Protein AF-A0A7S2I2A2-F1 (afdb_monomer)

pLDDT: mean 84.57, std 12.67, range [41.91, 96.12]

Structure (mmCIF, N/CA/C/O backbone):
data_AF-A0A7S2I2A2-F1
#
_entry.id   AF-A0A7S2I2A2-F1
#
loop_
_atom_site.group_PDB
_atom_site.id
_atom_site.type_symbol
_atom_site.label_atom_id
_atom_site.label_alt_id
_atom_site.label_comp_id
_atom_site.label_asym_id
_atom_site.label_entity_id
_atom_site.label_seq_id
_atom_site.pdbx_PDB_ins_code
_atom_site.Cartn_x
_atom_site.Cartn_y
_atom_site.Cartn_z
_atom_site.occupancy
_atom_site.B_iso_or_equiv
_atom_site.auth_seq_id
_atom_site.auth_comp_id
_atom_site.auth_asym_id
_atom_site.auth_atom_id
_atom_site.pdbx_PDB_model_num
ATOM 1 N N . ASP A 1 1 ? -18.930 15.398 18.797 1.00 69.31 1 ASP A N 1
ATOM 2 C CA . ASP A 1 1 ? -20.019 14.614 18.189 1.00 69.31 1 ASP A CA 1
ATOM 3 C C . ASP A 1 1 ? -19.446 13.273 17.748 1.00 69.31 1 ASP A C 1
ATOM 5 O O . ASP A 1 1 ? -18.809 13.193 16.702 1.00 69.31 1 ASP A O 1
ATOM 9 N N . TRP A 1 2 ? -19.511 12.266 18.621 1.00 67.81 2 TRP A N 1
ATOM 10 C CA . TRP A 1 2 ? -18.737 11.019 18.502 1.00 67.81 2 TRP A CA 1
ATOM 11 C C . TRP A 1 2 ? -19.063 10.213 17.237 1.00 67.81 2 TRP A C 1
ATOM 13 O O . TRP A 1 2 ? -18.173 9.597 16.663 1.00 67.81 2 TRP A O 1
ATOM 23 N N . ALA A 1 3 ? -20.278 10.353 16.700 1.00 69.12 3 ALA A N 1
ATOM 24 C CA . ALA A 1 3 ? -20.665 9.772 15.414 1.00 69.12 3 ALA A CA 1
ATOM 25 C C . ALA A 1 3 ? -19.807 10.262 14.226 1.00 69.12 3 ALA A C 1
ATOM 27 O O . ALA A 1 3 ? -19.669 9.562 13.225 1.00 69.12 3 ALA A O 1
ATOM 28 N N . LYS A 1 4 ? -19.220 11.465 14.311 1.00 77.44 4 LYS A N 1
ATOM 29 C CA . LYS A 1 4 ? -18.290 11.971 13.289 1.00 77.44 4 LYS A CA 1
ATOM 30 C C . LYS A 1 4 ? -16.909 11.330 13.415 1.00 77.44 4 LYS A C 1
ATOM 32 O O . LYS A 1 4 ? -16.263 11.120 12.396 1.00 77.44 4 LYS A O 1
ATOM 37 N N . ALA A 1 5 ? -16.473 11.009 14.634 1.00 76.12 5 ALA A N 1
ATOM 38 C CA . ALA A 1 5 ? -15.176 10.384 14.876 1.00 76.12 5 ALA A CA 1
ATOM 39 C C . ALA A 1 5 ? -15.121 8.965 14.290 1.00 76.12 5 ALA A C 1
ATOM 41 O O . ALA A 1 5 ? -14.177 8.647 13.572 1.00 76.12 5 ALA A O 1
ATOM 42 N N . ASP A 1 6 ? -16.174 8.167 14.492 1.00 75.06 6 ASP A N 1
ATOM 43 C CA . ASP A 1 6 ? -16.256 6.810 13.936 1.00 75.06 6 ASP A CA 1
ATOM 44 C C . ASP A 1 6 ? -16.226 6.818 12.401 1.00 75.06 6 ASP A C 1
ATOM 46 O O . ASP A 1 6 ? -15.505 6.039 11.785 1.00 75.0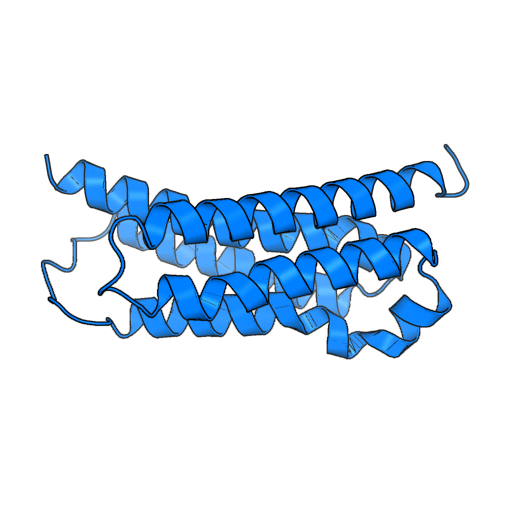6 6 ASP A O 1
ATOM 50 N N . ARG A 1 7 ? -16.938 7.761 11.768 1.00 80.00 7 ARG A N 1
ATOM 51 C CA . ARG A 1 7 ? -16.919 7.922 10.304 1.00 80.00 7 ARG A CA 1
ATOM 52 C C . ARG A 1 7 ? -15.545 8.318 9.772 1.00 80.00 7 ARG A C 1
ATOM 54 O O . ARG A 1 7 ? -15.145 7.840 8.716 1.00 80.00 7 ARG A O 1
ATOM 61 N N . LEU A 1 8 ? -14.823 9.188 10.478 1.00 84.00 8 LEU A N 1
ATOM 62 C CA . LEU A 1 8 ? -13.471 9.585 10.080 1.00 84.00 8 LEU A CA 1
ATOM 63 C C . LEU A 1 8 ? -12.486 8.416 10.189 1.00 84.00 8 LEU A C 1
ATOM 65 O O . LEU A 1 8 ? -11.664 8.240 9.294 1.00 84.00 8 LEU A O 1
ATOM 69 N N . LEU A 1 9 ? -12.612 7.580 11.222 1.00 82.81 9 LEU A N 1
ATOM 70 C CA . LEU A 1 9 ? -11.820 6.355 11.357 1.00 82.81 9 LEU A CA 1
ATOM 71 C C . LEU A 1 9 ? -12.110 5.370 10.213 1.00 82.81 9 LEU A C 1
ATOM 73 O O . LEU A 1 9 ? -11.193 4.816 9.608 1.00 82.81 9 LEU A O 1
ATOM 77 N N . SER A 1 10 ? -13.384 5.213 9.857 1.00 83.75 10 SER A N 1
ATOM 78 C CA . SER A 1 10 ? -13.794 4.417 8.703 1.00 83.75 10 SER A CA 1
ATOM 79 C C . SER A 1 10 ? -13.183 4.923 7.393 1.00 83.75 10 SER A C 1
ATOM 81 O O . SER A 1 10 ? -12.661 4.146 6.591 1.00 83.75 10 SER A O 1
ATOM 83 N N . MET A 1 11 ? -13.186 6.239 7.178 1.00 86.81 11 MET A N 1
ATOM 84 C CA . MET A 1 11 ? -12.546 6.842 6.008 1.00 86.81 11 MET A CA 1
ATOM 85 C C . MET A 1 11 ? -11.028 6.620 5.988 1.00 86.81 11 MET A C 1
ATOM 87 O O . MET A 1 11 ? -10.476 6.383 4.914 1.00 86.81 11 MET A O 1
ATOM 91 N N . ASP A 1 12 ? -10.361 6.632 7.142 1.00 86.81 12 ASP A N 1
ATOM 92 C CA . ASP A 1 12 ? -8.926 6.339 7.248 1.00 86.81 12 ASP A CA 1
ATOM 93 C C . ASP A 1 12 ? -8.601 4.893 6.821 1.00 86.81 12 ASP A C 1
ATOM 95 O O . ASP A 1 12 ? -7.724 4.654 5.985 1.00 86.81 12 ASP A O 1
ATOM 99 N N . HIS A 1 13 ? -9.390 3.912 7.273 1.00 86.88 13 HIS A N 1
ATOM 100 C CA . HIS A 1 13 ? -9.249 2.509 6.857 1.00 86.88 13 HIS A CA 1
ATOM 101 C C . HIS A 1 13 ? -9.494 2.284 5.357 1.00 86.88 13 HIS A C 1
ATOM 103 O O . HIS A 1 13 ? -8.792 1.492 4.708 1.00 86.88 13 HIS A O 1
ATOM 109 N N . ILE A 1 14 ? -10.470 2.991 4.781 1.00 90.44 14 ILE A N 1
ATOM 110 C CA . ILE A 1 14 ? -10.705 3.007 3.331 1.00 90.44 14 ILE A CA 1
ATOM 111 C C . ILE A 1 14 ? -9.504 3.631 2.610 1.00 90.44 14 ILE A C 1
ATOM 113 O O . ILE A 1 14 ? -9.059 3.101 1.587 1.00 90.44 14 ILE A O 1
ATOM 117 N N . GLY A 1 15 ? -8.943 4.711 3.157 1.00 90.62 15 GLY A N 1
ATOM 118 C CA . GLY A 1 15 ? -7.767 5.399 2.630 1.00 90.62 15 GLY A CA 1
ATOM 119 C C . GLY A 1 15 ? -6.553 4.479 2.517 1.00 90.62 15 GLY A C 1
ATOM 120 O O . GLY A 1 15 ? -5.992 4.335 1.430 1.00 90.62 15 GLY A O 1
ATOM 121 N N . ILE A 1 16 ? -6.200 3.774 3.596 1.00 89.62 16 ILE A N 1
ATOM 122 C CA . ILE A 1 16 ? -5.083 2.814 3.605 1.00 89.62 16 ILE A CA 1
ATOM 123 C C . ILE A 1 16 ? -5.320 1.686 2.591 1.00 89.62 16 ILE A C 1
ATOM 125 O O . ILE A 1 16 ? -4.428 1.357 1.806 1.00 89.62 16 ILE A O 1
ATOM 129 N N . SER A 1 17 ? -6.531 1.120 2.554 1.00 91.62 17 SER A N 1
ATOM 130 C CA . SER A 1 17 ? -6.879 0.039 1.616 1.00 91.62 17 SER A CA 1
ATOM 131 C C . SER A 1 17 ? -6.735 0.488 0.157 1.00 91.62 17 SER A C 1
ATOM 133 O O . SER A 1 17 ? -6.172 -0.232 -0.672 1.00 91.62 17 SER A O 1
ATOM 135 N N . SER A 1 18 ? -7.196 1.703 -0.143 1.00 92.81 18 SER A N 1
ATOM 136 C CA . SER A 1 18 ? -7.130 2.309 -1.476 1.00 92.81 18 SER A CA 1
ATOM 137 C C . SER A 1 18 ? -5.692 2.616 -1.887 1.00 92.81 18 SER A C 1
ATOM 139 O O . SER A 1 18 ? -5.298 2.322 -3.015 1.00 92.81 18 SER A O 1
ATOM 141 N N . MET A 1 19 ? -4.881 3.139 -0.964 1.00 92.75 19 MET A N 1
ATOM 142 C CA . MET A 1 19 ? -3.464 3.420 -1.188 1.00 92.75 19 MET A CA 1
ATOM 143 C C . MET A 1 19 ? -2.685 2.149 -1.553 1.00 92.75 19 MET A C 1
ATOM 145 O O . MET A 1 19 ? -1.914 2.163 -2.513 1.00 92.75 19 MET A O 1
ATOM 149 N N . ILE A 1 20 ? -2.922 1.034 -0.851 1.00 92.56 20 ILE A N 1
ATOM 150 C CA . ILE A 1 20 ? -2.268 -0.245 -1.169 1.00 92.56 20 ILE A CA 1
ATOM 151 C C . ILE A 1 20 ? -2.697 -0.743 -2.559 1.00 92.56 20 ILE A C 1
ATOM 153 O O . ILE A 1 20 ? -1.844 -1.109 -3.366 1.00 92.56 20 ILE A O 1
ATOM 157 N N . CYS A 1 21 ? -3.993 -0.702 -2.894 1.00 95.00 21 CYS A N 1
ATOM 158 C CA . CYS A 1 21 ? -4.471 -1.092 -4.230 1.00 95.00 21 CYS A CA 1
ATOM 159 C C . CYS A 1 21 ? -3.851 -0.232 -5.343 1.00 95.00 21 CYS A C 1
ATOM 161 O O . CYS A 1 21 ? -3.422 -0.750 -6.381 1.00 95.00 21 CYS A O 1
ATOM 163 N N . GLY A 1 22 ? -3.762 1.080 -5.111 1.00 92.56 22 GLY A N 1
ATOM 164 C CA . GLY A 1 22 ? -3.136 2.031 -6.023 1.00 92.56 22 GLY A CA 1
ATOM 165 C C . GLY A 1 22 ? -1.660 1.718 -6.268 1.00 92.56 22 GLY A C 1
ATOM 166 O O . GLY A 1 22 ? -1.244 1.654 -7.421 1.00 92.56 22 GLY A O 1
ATOM 167 N N . ALA A 1 23 ? -0.890 1.433 -5.213 1.00 92.44 23 ALA A N 1
ATOM 168 C CA . ALA A 1 23 ? 0.535 1.107 -5.318 1.00 92.44 23 ALA A CA 1
ATOM 169 C C . ALA A 1 23 ? 0.809 -0.187 -6.111 1.00 92.44 23 ALA A C 1
ATOM 171 O O . ALA A 1 23 ? 1.807 -0.280 -6.826 1.00 92.44 23 ALA A O 1
ATOM 172 N N . TYR A 1 24 ? -0.080 -1.181 -6.020 1.00 93.44 24 TYR A N 1
ATOM 173 C CA . TYR A 1 24 ? 0.067 -2.459 -6.726 1.00 93.44 24 TYR A CA 1
ATOM 174 C C . TYR A 1 24 ? -0.320 -2.390 -8.207 1.00 93.44 24 TYR A C 1
ATOM 176 O O . TYR A 1 24 ? 0.263 -3.097 -9.028 1.00 93.44 24 TYR A O 1
ATOM 184 N N . THR A 1 25 ? -1.287 -1.550 -8.569 1.00 93.88 25 THR A N 1
ATOM 185 C CA . THR A 1 25 ? -1.840 -1.496 -9.931 1.00 93.88 25 THR A CA 1
ATOM 186 C C . THR A 1 25 ? -0.784 -1.304 -11.033 1.00 93.88 25 THR A C 1
ATOM 188 O O . THR A 1 25 ? -0.721 -2.164 -11.916 1.00 93.88 25 THR A O 1
ATOM 191 N N . PRO A 1 26 ? 0.090 -0.278 -10.999 1.00 92.31 26 PRO A N 1
ATOM 192 C CA . PRO A 1 26 ? 1.022 -0.025 -12.098 1.00 92.31 26 PRO A CA 1
ATOM 193 C C . PRO A 1 26 ? 2.067 -1.138 -12.243 1.00 92.31 26 PRO A C 1
ATOM 195 O O . PRO A 1 26 ? 2.350 -1.574 -13.358 1.00 92.31 26 PRO A O 1
ATOM 198 N N . ILE A 1 27 ? 2.606 -1.653 -11.131 1.00 92.31 27 ILE A N 1
ATOM 199 C CA . ILE A 1 27 ? 3.622 -2.710 -11.178 1.00 92.31 27 ILE A CA 1
ATOM 200 C C . ILE A 1 27 ? 3.040 -4.057 -11.611 1.00 92.31 27 ILE A C 1
ATOM 202 O O 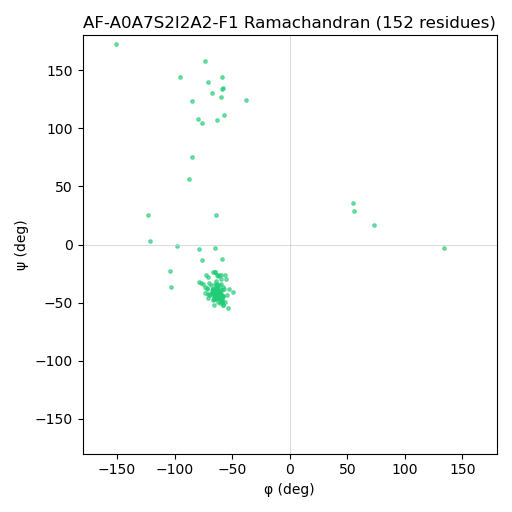. ILE A 1 27 ? 3.629 -4.740 -12.445 1.00 92.31 27 ILE A O 1
ATOM 206 N N . MET A 1 28 ? 1.865 -4.438 -11.107 1.00 94.50 28 MET A N 1
ATOM 207 C CA . MET A 1 28 ? 1.256 -5.719 -11.468 1.00 94.50 28 MET A CA 1
ATOM 208 C C . MET A 1 28 ? 0.773 -5.724 -12.920 1.00 94.50 28 MET A C 1
ATOM 210 O O . MET A 1 28 ? 0.855 -6.760 -13.578 1.00 94.50 28 MET A O 1
ATOM 214 N N . GLN A 1 29 ? 0.310 -4.581 -13.442 1.00 92.75 29 GLN A N 1
ATOM 215 C CA . GLN A 1 29 ? 0.004 -4.430 -14.865 1.00 92.75 29 GLN A CA 1
ATOM 216 C C . GLN A 1 29 ? 1.265 -4.553 -15.725 1.00 92.75 29 GLN A C 1
ATOM 218 O O . GLN A 1 29 ? 1.257 -5.298 -16.704 1.00 92.75 29 GLN A O 1
ATOM 223 N N . TYR A 1 30 ? 2.356 -3.889 -15.333 1.00 90.31 30 TYR A N 1
ATOM 224 C CA . TYR A 1 30 ? 3.634 -3.952 -16.043 1.00 90.31 30 TYR A CA 1
ATOM 225 C C . TYR A 1 30 ? 4.207 -5.377 -16.090 1.00 90.31 30 TYR A C 1
ATOM 227 O O . TYR A 1 30 ? 4.597 -5.857 -17.153 1.00 90.31 30 TYR A O 1
ATOM 235 N N . CYS A 1 31 ? 4.188 -6.090 -14.961 1.00 90.25 31 CYS A N 1
ATOM 236 C CA . CYS A 1 31 ? 4.656 -7.474 -14.857 1.00 90.25 31 CYS A CA 1
ATOM 237 C C . CYS A 1 31 ? 3.649 -8.516 -15.381 1.00 90.25 31 CYS A C 1
ATOM 239 O O . CYS A 1 31 ? 3.949 -9.706 -15.395 1.00 90.25 31 CYS A O 1
ATOM 241 N N . ARG A 1 32 ? 2.447 -8.095 -15.805 1.00 91.75 32 ARG A N 1
ATOM 242 C CA . ARG A 1 32 ? 1.325 -8.972 -16.202 1.00 91.75 32 ARG A CA 1
ATOM 243 C C . ARG A 1 32 ? 0.902 -9.975 -15.116 1.00 91.75 32 ARG A C 1
ATOM 245 O O . ARG A 1 32 ? 0.343 -11.035 -15.399 1.00 91.75 32 ARG A O 1
ATOM 252 N N . CYS A 1 33 ? 1.096 -9.619 -13.850 1.00 93.00 33 CYS A N 1
ATOM 253 C CA . CYS A 1 33 ? 0.756 -10.432 -12.682 1.00 93.00 33 CYS A CA 1
ATOM 254 C C . CYS A 1 33 ? -0.704 -10.207 -12.237 1.00 93.00 33 CYS A C 1
ATOM 256 O O . CYS A 1 33 ? -0.979 -9.862 -11.085 1.00 93.00 33 CYS A O 1
ATOM 258 N N . TYR A 1 34 ? -1.670 -10.421 -13.136 1.00 94.00 34 TYR A N 1
ATOM 259 C CA . TYR A 1 34 ? -3.084 -10.097 -12.881 1.00 94.00 34 TYR A CA 1
ATOM 260 C C . TYR A 1 34 ? -3.715 -10.886 -11.727 1.00 94.00 34 TYR A C 1
ATOM 262 O O . TYR A 1 34 ? -4.637 -10.394 -11.086 1.00 94.00 34 TYR A O 1
ATOM 270 N N . ARG A 1 35 ? -3.203 -12.085 -11.413 1.00 94.56 35 ARG A N 1
ATOM 271 C CA . ARG A 1 35 ? -3.686 -12.892 -10.277 1.00 94.56 35 ARG A CA 1
ATOM 272 C C . ARG A 1 35 ? -3.455 -12.193 -8.937 1.00 94.56 35 ARG A C 1
ATOM 274 O O . ARG A 1 35 ? -4.358 -12.143 -8.110 1.00 94.56 35 ARG A O 1
ATOM 281 N N . VAL A 1 36 ? -2.260 -11.629 -8.742 1.00 94.00 36 VAL A N 1
ATOM 282 C CA . VAL A 1 36 ? -1.925 -10.883 -7.518 1.00 94.00 36 VAL A CA 1
ATOM 283 C C . VAL A 1 36 ? -2.662 -9.552 -7.496 1.00 94.00 36 VAL A C 1
ATOM 285 O O . VAL A 1 36 ? -3.181 -9.170 -6.452 1.00 94.00 36 VAL A O 1
ATOM 288 N N . LEU A 1 37 ? -2.793 -8.888 -8.650 1.00 95.38 37 LEU A N 1
ATOM 289 C CA . LEU A 1 37 ? -3.607 -7.679 -8.757 1.00 95.38 37 LEU A CA 1
ATOM 290 C C . LEU A 1 37 ? -5.054 -7.932 -8.312 1.00 95.38 37 LEU A C 1
ATOM 292 O O . LEU A 1 37 ? -5.569 -7.196 -7.477 1.00 95.38 37 LEU A O 1
ATOM 296 N N . ALA A 1 38 ? -5.682 -8.994 -8.823 1.00 95.62 38 ALA A N 1
ATOM 297 C CA . ALA A 1 38 ? -7.039 -9.377 -8.452 1.00 95.62 38 ALA A CA 1
ATOM 298 C C . ALA A 1 38 ? -7.147 -9.698 -6.957 1.00 95.62 38 ALA A C 1
ATOM 300 O O . ALA A 1 38 ? -8.071 -9.225 -6.305 1.00 95.62 38 ALA A O 1
ATOM 301 N N . LEU A 1 39 ? -6.183 -10.434 -6.392 1.00 95.38 39 LEU A N 1
ATOM 302 C CA . LEU A 1 39 ? -6.149 -10.742 -4.961 1.00 95.38 39 LEU A CA 1
ATOM 303 C C . LEU A 1 39 ? -6.106 -9.471 -4.104 1.00 95.38 39 LEU A C 1
ATOM 305 O O . LEU A 1 39 ? -6.913 -9.321 -3.189 1.00 95.38 39 LEU A O 1
ATOM 309 N N . VAL A 1 40 ? -5.205 -8.537 -4.418 1.00 95.69 40 VAL A N 1
ATOM 310 C CA . VAL A 1 40 ? -5.072 -7.279 -3.668 1.00 95.69 40 VAL A CA 1
ATOM 311 C C . VAL A 1 40 ? -6.337 -6.433 -3.803 1.00 95.69 40 VAL A C 1
ATOM 313 O O . VAL A 1 40 ? -6.835 -5.934 -2.798 1.00 95.69 40 VAL A O 1
ATOM 316 N N . TRP A 1 41 ? -6.909 -6.320 -5.003 1.00 96.12 41 TRP A N 1
ATOM 317 C CA . TRP A 1 41 ? -8.141 -5.558 -5.220 1.00 96.12 41 TRP A CA 1
ATOM 318 C C . TRP A 1 41 ? -9.361 -6.184 -4.545 1.00 96.12 41 TRP A C 1
ATOM 320 O O . TRP A 1 41 ? -10.158 -5.453 -3.967 1.00 96.12 41 TRP A O 1
ATOM 330 N N . VAL A 1 42 ? -9.507 -7.511 -4.551 1.00 96.00 42 VAL A N 1
ATOM 331 C CA . VAL A 1 42 ? -10.599 -8.194 -3.837 1.00 96.00 42 VAL A CA 1
ATOM 332 C C . VAL A 1 42 ? -10.498 -7.936 -2.335 1.00 96.00 42 VAL A C 1
ATOM 334 O O . VAL A 1 42 ? -11.497 -7.583 -1.710 1.00 96.00 42 VAL A O 1
ATOM 337 N N . LEU A 1 43 ? -9.298 -8.043 -1.756 1.00 93.62 43 LEU A N 1
ATOM 338 C CA . LEU A 1 43 ? -9.078 -7.734 -0.342 1.00 93.62 43 LEU A CA 1
ATOM 339 C C . LEU A 1 43 ? -9.324 -6.249 -0.038 1.00 93.62 43 LEU A C 1
ATOM 341 O O . LEU A 1 43 ? -9.967 -5.927 0.960 1.00 93.62 43 LEU A O 1
ATOM 345 N N . GLY A 1 44 ? -8.859 -5.346 -0.902 1.00 93.19 44 GLY A N 1
ATOM 346 C CA . GLY A 1 44 ? -9.034 -3.905 -0.741 1.00 93.19 44 GLY A CA 1
ATOM 347 C C . GLY A 1 44 ? -10.492 -3.470 -0.839 1.00 93.19 44 GLY A C 1
ATOM 348 O O . GLY A 1 44 ? -11.003 -2.837 0.081 1.00 93.19 44 GLY A O 1
ATOM 349 N N . VAL A 1 45 ? -11.190 -3.866 -1.906 1.00 93.94 45 VAL A N 1
ATOM 350 C CA . VAL A 1 45 ? -12.614 -3.566 -2.117 1.00 93.94 45 VAL A CA 1
ATOM 351 C C . VAL A 1 45 ? -13.469 -4.222 -1.042 1.00 93.94 45 VAL A C 1
ATOM 353 O O . VAL A 1 45 ? -14.315 -3.548 -0.461 1.00 93.94 45 VAL A O 1
ATOM 356 N N . GLY A 1 46 ? -13.224 -5.495 -0.717 1.00 90.81 46 GLY A N 1
ATOM 357 C CA . GLY A 1 46 ? -13.915 -6.170 0.384 1.00 90.81 46 GLY A CA 1
ATOM 358 C C . GLY A 1 46 ? -13.731 -5.423 1.704 1.00 90.81 46 GLY A C 1
ATOM 359 O O . GLY A 1 46 ? -14.678 -5.250 2.469 1.00 90.81 46 GLY A O 1
ATOM 360 N N . GLY A 1 47 ? -12.534 -4.881 1.921 1.00 87.31 47 GLY A N 1
ATOM 361 C CA . GLY A 1 47 ? -12.240 -4.036 3.059 1.00 87.31 47 GLY A CA 1
ATOM 362 C C . GLY A 1 47 ? -12.961 -2.696 3.084 1.00 87.31 47 GLY A C 1
ATOM 363 O O . GLY A 1 47 ? -13.427 -2.287 4.146 1.00 87.31 47 GLY A O 1
ATOM 364 N N . CYS A 1 48 ? -13.088 -2.037 1.934 1.00 88.12 48 CYS A N 1
ATOM 365 C CA . CYS A 1 48 ? -13.859 -0.805 1.799 1.00 88.12 48 CYS A CA 1
ATOM 366 C C . CYS A 1 48 ? -15.355 -1.050 2.018 1.00 88.12 48 CYS A C 1
ATOM 368 O O . CYS A 1 48 ? -16.008 -0.264 2.696 1.00 88.12 48 CYS A O 1
ATOM 370 N N . VAL A 1 49 ? -15.897 -2.154 1.493 1.00 87.75 49 VAL A N 1
ATOM 371 C CA . VAL A 1 49 ? -17.306 -2.531 1.683 1.00 87.75 49 VAL A CA 1
ATOM 372 C C . VAL A 1 49 ? -17.597 -2.818 3.153 1.00 87.75 49 VAL A C 1
ATOM 374 O O . VAL A 1 49 ? -18.588 -2.310 3.675 1.00 87.75 49 VAL A O 1
ATOM 377 N N . GLN A 1 50 ? -16.728 -3.568 3.840 1.00 85.31 50 GLN A N 1
ATOM 378 C CA . GLN A 1 50 ? -16.859 -3.825 5.279 1.00 85.31 50 GLN A CA 1
ATOM 379 C C . GLN A 1 50 ? -16.961 -2.512 6.071 1.00 85.31 50 GLN A C 1
ATOM 381 O O . GLN A 1 50 ? -17.810 -2.376 6.952 1.00 85.31 50 GLN A O 1
ATOM 386 N N . GLU A 1 51 ? -16.126 -1.535 5.725 1.00 84.94 51 GLU A N 1
ATOM 387 C CA . GLU A 1 51 ? -16.064 -0.256 6.423 1.00 84.94 51 GLU A CA 1
ATOM 388 C C . GLU A 1 51 ? -17.239 0.674 6.084 1.00 84.94 51 GLU A C 1
ATOM 390 O O . GLU A 1 51 ? -17.756 1.390 6.945 1.00 84.94 51 GLU A O 1
ATOM 395 N N . LEU A 1 52 ? -17.728 0.608 4.844 1.00 82.25 52 LEU A N 1
ATOM 396 C CA . LEU A 1 52 ? -18.914 1.335 4.409 1.00 82.25 52 LEU A CA 1
ATOM 397 C C . LEU A 1 52 ? -20.167 0.812 5.118 1.00 82.25 52 LEU A C 1
ATOM 399 O O . LEU A 1 52 ? -20.928 1.597 5.676 1.00 82.25 52 LEU A O 1
ATOM 403 N N . VAL A 1 53 ? -20.353 -0.511 5.168 1.00 81.38 53 VAL A N 1
ATOM 404 C CA . VAL A 1 53 ? -21.461 -1.143 5.903 1.00 81.38 53 VAL A CA 1
ATOM 405 C C . VAL A 1 53 ? -21.412 -0.757 7.382 1.00 81.38 53 VAL A C 1
ATOM 407 O O . VAL A 1 53 ? -22.448 -0.445 7.965 1.00 81.38 53 VAL A O 1
ATOM 410 N N . ARG A 1 54 ? -20.214 -0.689 7.975 1.00 74.31 54 ARG A N 1
ATOM 411 C CA . ARG A 1 54 ? -20.017 -0.232 9.357 1.00 74.31 54 ARG A CA 1
ATOM 412 C C . ARG A 1 54 ? -20.377 1.241 9.560 1.00 74.31 54 ARG A C 1
ATOM 414 O O . ARG A 1 54 ? -20.974 1.574 10.572 1.00 74.31 54 ARG A O 1
ATOM 421 N N . SER A 1 55 ? -20.055 2.115 8.610 1.00 71.81 55 SER A N 1
ATOM 422 C CA . SER A 1 55 ? -20.396 3.544 8.698 1.00 71.81 55 SER A CA 1
ATOM 423 C C . SER A 1 55 ? -21.910 3.811 8.687 1.00 71.81 55 SER A C 1
ATOM 425 O O . SER A 1 55 ? -22.349 4.858 9.174 1.00 71.81 55 SER A O 1
ATOM 427 N N . PHE A 1 56 ? -22.704 2.882 8.137 1.00 69.94 56 PHE A N 1
ATOM 428 C CA . PHE A 1 56 ? -24.167 2.972 8.053 1.00 69.94 56 PHE A CA 1
ATOM 429 C C . PHE A 1 56 ? -24.919 2.087 9.069 1.00 69.94 56 PHE A C 1
ATOM 431 O O . PHE A 1 56 ? -26.070 2.386 9.382 1.00 69.94 56 PHE A O 1
ATOM 438 N N . GLY A 1 57 ? -24.302 1.023 9.595 1.00 59.59 57 GLY A N 1
ATOM 439 C CA . GLY A 1 57 ? -24.877 0.118 10.599 1.00 59.59 57 GLY A CA 1
ATOM 440 C C . GLY A 1 57 ? -24.483 0.483 12.036 1.00 59.59 57 GLY A C 1
ATOM 441 O O . GLY A 1 57 ? -23.370 0.929 12.280 1.00 59.59 57 GLY A O 1
ATOM 442 N N . GLN A 1 58 ? -25.405 0.301 12.991 1.00 47.44 58 GLN A N 1
ATOM 443 C CA . GLN A 1 58 ? -25.271 0.657 14.415 1.00 47.44 58 GLN A CA 1
ATOM 444 C C . GLN A 1 58 ? -23.870 0.409 15.007 1.00 47.44 58 GLN A C 1
ATOM 446 O O . GLN A 1 58 ? -23.342 -0.704 14.978 1.00 47.44 58 GLN A O 1
ATOM 451 N N . GLY A 1 59 ? -23.307 1.483 15.570 1.00 51.12 59 GLY A N 1
ATOM 452 C CA . GLY A 1 59 ? -21.956 1.544 16.107 1.00 51.12 59 GLY A CA 1
ATOM 453 C C . GLY A 1 59 ? -21.685 0.525 17.208 1.00 51.12 59 GLY A C 1
ATOM 454 O O . GLY A 1 59 ? -22.454 0.379 18.159 1.00 51.12 59 GLY A O 1
ATOM 455 N N . GLN A 1 60 ? -20.535 -0.140 17.111 1.00 51.03 60 GLN A N 1
ATOM 456 C CA . GLN A 1 60 ? -19.939 -0.763 18.284 1.00 51.03 60 GLN A CA 1
ATOM 457 C C . GLN A 1 60 ? -19.293 0.331 19.123 1.00 51.03 60 GLN A C 1
ATOM 459 O O . GLN A 1 60 ? -18.235 0.860 18.786 1.00 51.03 60 GLN A O 1
ATOM 464 N N . GLY A 1 61 ? -19.977 0.667 20.214 1.00 42.97 61 GLY A N 1
ATOM 465 C CA . GLY A 1 61 ? -19.442 1.498 21.271 1.00 42.97 61 GLY A CA 1
ATOM 466 C C . GLY A 1 61 ? -18.184 0.884 21.886 1.00 42.97 61 GLY A C 1
ATOM 467 O O . GLY A 1 61 ? -18.150 -0.296 22.224 1.00 42.97 61 GLY A O 1
ATOM 468 N N . GLY A 1 62 ? -17.170 1.730 22.056 1.00 41.91 62 GLY A N 1
ATOM 469 C CA . GLY A 1 62 ? -16.424 1.847 23.309 1.00 41.91 62 GLY A CA 1
ATOM 470 C C . GLY A 1 62 ? -15.801 0.586 23.912 1.00 41.91 62 GLY A C 1
ATOM 471 O O . GLY A 1 62 ? -15.746 0.487 25.135 1.00 41.91 62 GLY A O 1
ATOM 472 N N . ALA A 1 63 ? -15.299 -0.361 23.120 1.00 42.62 63 ALA A N 1
ATOM 473 C CA . ALA A 1 63 ? -14.387 -1.362 23.662 1.00 42.62 63 ALA A CA 1
ATOM 474 C C . ALA A 1 63 ? -12.988 -0.735 23.767 1.00 42.62 63 ALA A C 1
ATOM 476 O O . ALA A 1 63 ? -12.328 -0.495 22.764 1.00 42.62 63 ALA A O 1
ATOM 477 N N . SER A 1 64 ? -12.547 -0.455 24.995 1.00 43.81 64 SER A N 1
ATOM 478 C CA . SER A 1 64 ? -11.251 0.143 25.373 1.00 43.81 64 SER A CA 1
ATOM 479 C C . SER A 1 64 ? -10.011 -0.725 25.028 1.00 43.81 64 SER A C 1
ATOM 481 O O . SER A 1 64 ? -8.970 -0.616 25.677 1.00 43.81 64 SER A O 1
ATOM 483 N N . GLY A 1 65 ? -10.095 -1.613 24.037 1.00 55.50 65 GLY A N 1
ATOM 484 C CA . GLY A 1 65 ? -9.027 -2.529 23.639 1.00 55.50 65 GLY A CA 1
ATOM 485 C C . GLY A 1 65 ? -9.083 -2.881 22.154 1.00 55.50 65 GLY A C 1
ATOM 486 O O . GLY A 1 65 ? -10.034 -2.522 21.466 1.00 55.50 65 GLY A O 1
ATOM 487 N N . TRP A 1 66 ? -8.062 -3.596 21.669 1.00 55.59 66 TRP A N 1
ATOM 488 C CA . TRP A 1 66 ? -7.993 -4.074 20.284 1.00 55.59 66 TRP A CA 1
ATOM 489 C C . TRP A 1 66 ? -9.223 -4.925 19.964 1.00 55.59 66 TRP A C 1
ATOM 491 O O . TRP A 1 66 ? -9.391 -6.025 20.499 1.00 55.59 66 TRP A O 1
ATOM 501 N N . SER A 1 67 ? -10.096 -4.422 19.098 1.00 70.06 67 SER A N 1
ATOM 502 C CA . SER A 1 67 ? -11.258 -5.170 18.649 1.00 70.06 67 SER A CA 1
ATOM 503 C C . SER A 1 67 ? -10.826 -6.263 17.670 1.00 70.06 67 SER A C 1
ATOM 505 O O . SER A 1 67 ? -9.787 -6.177 17.009 1.00 70.06 67 SER A O 1
ATOM 507 N N . ARG A 1 68 ? -11.655 -7.303 17.517 1.00 74.44 68 ARG A N 1
ATOM 508 C CA . ARG A 1 68 ? -11.428 -8.327 16.479 1.00 74.44 68 ARG A CA 1
ATOM 509 C C . ARG A 1 68 ? -11.326 -7.700 15.086 1.00 74.44 68 ARG A C 1
ATOM 511 O O . ARG A 1 68 ? -10.626 -8.235 14.234 1.00 74.44 68 ARG A O 1
ATOM 518 N N . LEU A 1 69 ? -12.002 -6.571 14.867 1.00 74.75 69 LEU A N 1
ATOM 519 C CA . LEU A 1 69 ? -11.963 -5.842 13.606 1.00 74.75 69 LEU A CA 1
ATOM 520 C C . LEU A 1 69 ? -10.595 -5.200 13.377 1.00 74.75 69 LEU A C 1
ATOM 522 O O . LEU A 1 69 ? -10.065 -5.335 12.282 1.00 74.75 69 LEU A O 1
ATOM 526 N N . ASP A 1 70 ? -9.982 -4.595 14.395 1.00 76.81 70 ASP A N 1
ATOM 527 C CA . ASP A 1 70 ? -8.648 -3.983 14.274 1.00 76.81 70 ASP A CA 1
ATOM 528 C C . ASP A 1 70 ? -7.595 -5.028 13.887 1.00 76.81 70 ASP A C 1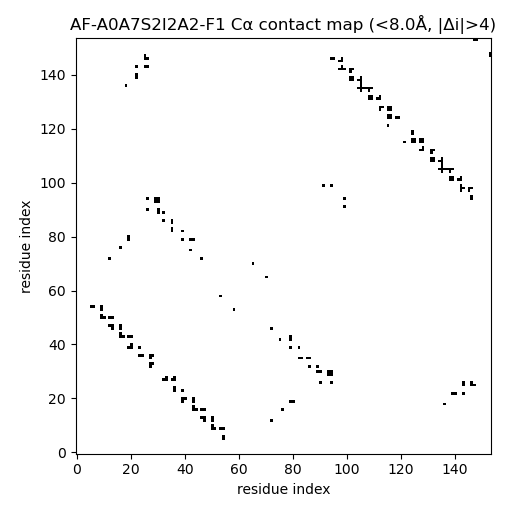
ATOM 530 O O . ASP A 1 70 ? -6.740 -4.784 13.035 1.00 76.81 70 ASP A O 1
ATOM 534 N N . VAL A 1 71 ? -7.719 -6.239 14.442 1.00 79.81 71 VAL A N 1
ATOM 535 C CA . VAL A 1 71 ? -6.891 -7.389 14.053 1.00 79.81 71 VAL A CA 1
ATOM 536 C C . VAL A 1 71 ? -7.158 -7.794 12.602 1.00 79.81 71 VAL A C 1
ATOM 538 O O . VAL A 1 71 ? -6.209 -8.010 11.852 1.00 79.81 71 VAL A O 1
ATOM 541 N N . VAL A 1 72 ? -8.422 -7.863 12.170 1.00 84.88 72 VAL A N 1
ATOM 542 C CA . VAL A 1 72 ? -8.779 -8.165 10.771 1.00 84.88 72 VAL A CA 1
ATOM 543 C C . VAL A 1 72 ? -8.209 -7.118 9.812 1.00 84.88 72 VAL A C 1
ATOM 545 O O . VAL A 1 72 ? -7.638 -7.491 8.788 1.00 84.88 72 VAL A O 1
ATOM 548 N N . HIS A 1 73 ? -8.308 -5.827 10.140 1.00 84.06 73 HIS A N 1
ATOM 549 C CA . HIS A 1 73 ? -7.723 -4.747 9.348 1.00 84.06 73 HIS A CA 1
ATOM 550 C C . HIS A 1 73 ? -6.205 -4.896 9.256 1.00 84.06 73 HIS A C 1
ATOM 552 O O . HIS A 1 73 ? -5.669 -4.922 8.150 1.00 84.06 73 HIS A O 1
ATOM 558 N N . LEU A 1 74 ? -5.520 -5.080 10.388 1.00 84.38 74 LEU A N 1
ATOM 559 C CA . LEU A 1 74 ? -4.069 -5.254 10.425 1.00 84.38 74 LEU A CA 1
ATOM 560 C C . LEU A 1 74 ? -3.613 -6.460 9.594 1.00 84.38 74 LEU A C 1
ATOM 562 O O . LEU A 1 74 ? -2.717 -6.331 8.760 1.00 84.38 74 LEU A O 1
ATOM 566 N N . VAL A 1 75 ? -4.242 -7.622 9.789 1.00 88.81 75 VAL A N 1
ATOM 567 C CA . VAL A 1 75 ? -3.923 -8.845 9.038 1.00 88.81 75 VAL A CA 1
ATOM 568 C C . VAL A 1 75 ? -4.156 -8.626 7.547 1.00 88.81 75 VAL A C 1
ATOM 570 O O . VAL A 1 75 ? -3.288 -8.956 6.742 1.00 88.81 75 VAL A O 1
ATOM 573 N N . ARG A 1 76 ? -5.282 -8.015 7.164 1.00 92.19 76 ARG A N 1
ATOM 574 C CA . ARG A 1 76 ? -5.581 -7.692 5.764 1.00 92.19 76 ARG A CA 1
ATOM 575 C C . ARG A 1 76 ? -4.523 -6.772 5.163 1.00 92.19 76 ARG A C 1
ATOM 577 O O . ARG A 1 76 ? -4.041 -7.055 4.070 1.00 92.19 76 ARG A O 1
ATOM 584 N N . TYR A 1 77 ? -4.133 -5.708 5.863 1.00 90.06 77 TYR A N 1
ATOM 585 C CA . TYR A 1 77 ? -3.111 -4.771 5.390 1.00 90.06 77 TYR A CA 1
ATOM 586 C C . TYR A 1 77 ? -1.750 -5.439 5.229 1.00 90.06 77 TYR A C 1
ATOM 588 O O . TYR A 1 77 ? -1.077 -5.191 4.233 1.00 90.06 77 TYR A O 1
ATOM 596 N N . LEU A 1 78 ? -1.364 -6.325 6.148 1.00 88.94 78 LEU A N 1
ATOM 597 C CA . LEU A 1 78 ? -0.125 -7.092 6.028 1.00 88.94 78 LEU A CA 1
ATOM 598 C C . LEU A 1 78 ? -0.174 -8.057 4.840 1.00 88.94 78 LEU A C 1
ATOM 600 O O . LEU A 1 78 ? 0.748 -8.066 4.030 1.00 88.94 78 LEU A O 1
ATOM 604 N N . VAL A 1 79 ? -1.259 -8.819 4.679 1.00 92.56 79 VAL A N 1
ATOM 605 C CA . VAL A 1 79 ? -1.421 -9.733 3.536 1.00 92.56 79 VAL A CA 1
ATOM 606 C C . VAL A 1 79 ? -1.364 -8.966 2.217 1.00 92.56 79 VAL A C 1
ATOM 608 O O . VAL A 1 79 ? -0.627 -9.358 1.316 1.00 92.56 79 VAL A O 1
ATOM 611 N N . MET A 1 80 ? -2.086 -7.848 2.106 1.00 93.00 80 MET A N 1
ATOM 612 C CA . MET A 1 80 ? -2.054 -7.007 0.908 1.00 93.00 80 MET A CA 1
ATOM 613 C C . MET A 1 80 ? -0.673 -6.384 0.686 1.00 93.00 80 MET A C 1
ATOM 615 O O . MET A 1 80 ? -0.182 -6.382 -0.435 1.00 93.00 80 MET A O 1
ATOM 619 N N . GLY A 1 81 ? -0.030 -5.880 1.739 1.00 89.31 81 GLY A N 1
ATOM 620 C CA . GLY A 1 81 ? 1.275 -5.226 1.665 1.00 89.31 81 GLY A CA 1
ATOM 621 C C . GLY A 1 81 ? 2.392 -6.165 1.214 1.00 89.31 81 GLY A C 1
ATOM 622 O O . GLY A 1 81 ? 3.250 -5.751 0.437 1.00 89.31 81 GLY A O 1
ATOM 623 N N . TYR 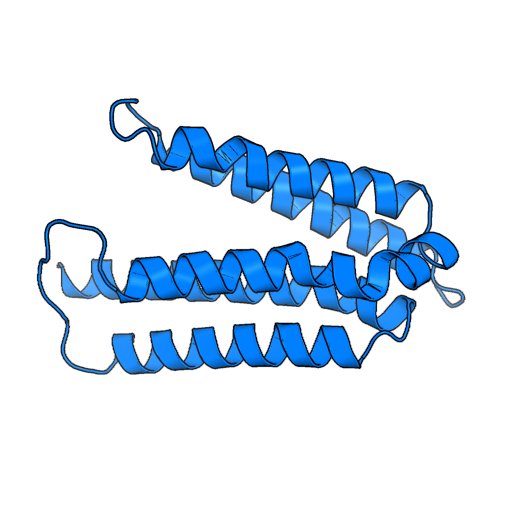A 1 82 ? 2.341 -7.435 1.618 1.00 91.75 82 TYR A N 1
ATOM 624 C CA . TYR A 1 82 ? 3.349 -8.448 1.294 1.00 91.75 82 TYR A CA 1
ATOM 625 C C . TYR A 1 82 ? 2.982 -9.350 0.103 1.00 91.75 82 TYR A C 1
ATOM 627 O O . TYR A 1 82 ? 3.798 -10.181 -0.299 1.00 91.75 82 TYR A O 1
ATOM 635 N N . ALA A 1 83 ? 1.808 -9.172 -0.514 1.00 92.12 83 ALA A N 1
ATOM 636 C CA . ALA A 1 83 ? 1.352 -9.970 -1.657 1.00 92.12 83 ALA A CA 1
ATOM 637 C C . ALA A 1 83 ? 2.331 -9.956 -2.847 1.00 92.12 83 ALA A C 1
ATOM 639 O O . ALA A 1 83 ? 2.399 -10.918 -3.611 1.00 92.12 83 ALA A O 1
ATOM 640 N N . LEU A 1 84 ? 3.136 -8.899 -2.986 1.00 90.56 84 LEU A N 1
ATOM 641 C CA . LEU A 1 84 ? 4.171 -8.778 -4.011 1.00 90.56 84 LEU A CA 1
ATOM 642 C C . LEU A 1 84 ? 5.226 -9.887 -3.926 1.00 90.56 84 LEU A C 1
ATOM 644 O O . LEU A 1 84 ? 5.762 -10.291 -4.957 1.00 90.56 84 LEU A O 1
ATOM 648 N N . LEU A 1 85 ? 5.501 -10.418 -2.730 1.00 90.69 85 LEU A N 1
ATOM 649 C CA . LEU A 1 85 ? 6.470 -11.501 -2.552 1.00 90.69 85 LEU A CA 1
ATOM 650 C C . LEU A 1 85 ? 6.074 -12.775 -3.310 1.00 90.69 85 LEU A C 1
ATOM 652 O O . LEU A 1 85 ? 6.953 -13.521 -3.733 1.00 90.69 85 LEU A O 1
ATOM 656 N N . LEU A 1 86 ? 4.776 -12.989 -3.555 1.00 92.06 86 LEU A N 1
ATOM 657 C CA . LEU A 1 86 ? 4.268 -14.134 -4.319 1.00 92.06 86 LEU A CA 1
ATOM 658 C C . LEU A 1 86 ? 4.713 -14.120 -5.788 1.00 92.06 86 LEU A C 1
ATOM 660 O O . LEU A 1 86 ? 4.745 -15.165 -6.428 1.00 92.06 86 LEU A O 1
ATOM 664 N N . VAL A 1 87 ? 5.041 -12.941 -6.321 1.00 92.56 87 VAL A N 1
ATOM 665 C CA . VAL A 1 87 ? 5.479 -12.724 -7.711 1.00 92.56 87 VAL A CA 1
ATOM 666 C C . VAL A 1 87 ? 6.845 -12.040 -7.765 1.00 92.56 87 VAL A C 1
ATOM 668 O O . VAL A 1 87 ? 7.190 -11.380 -8.743 1.00 92.56 87 VAL A O 1
ATOM 671 N N . TYR A 1 88 ? 7.651 -12.197 -6.711 1.00 90.56 88 TYR A N 1
ATOM 672 C CA . TYR A 1 88 ? 8.954 -11.541 -6.605 1.00 90.56 88 TYR A CA 1
ATOM 673 C C . TYR A 1 88 ? 9.896 -11.892 -7.766 1.00 90.56 88 TYR A C 1
ATOM 675 O O . TYR A 1 88 ? 10.632 -11.024 -8.232 1.00 90.56 88 TYR A O 1
ATOM 683 N N . SER A 1 89 ? 9.866 -13.135 -8.261 1.00 89.00 89 SER A N 1
ATOM 684 C CA . SER A 1 89 ? 10.668 -13.563 -9.415 1.00 89.00 89 SER A CA 1
ATOM 685 C C . SER A 1 89 ? 10.343 -12.760 -10.674 1.00 89.00 89 SER A C 1
ATOM 687 O O . SER A 1 89 ? 11.253 -12.250 -11.326 1.00 89.00 89 SER A O 1
ATOM 689 N N . ASP A 1 90 ? 9.053 -12.602 -10.969 1.00 90.12 90 ASP A N 1
ATOM 690 C CA . ASP A 1 90 ? 8.557 -11.914 -12.163 1.00 90.12 90 ASP A CA 1
ATOM 691 C C . ASP A 1 90 ? 8.834 -10.410 -12.061 1.00 90.12 90 ASP A C 1
ATOM 693 O O . ASP A 1 90 ? 9.343 -9.784 -12.994 1.00 90.12 90 ASP A O 1
ATOM 697 N N . VAL A 1 91 ? 8.591 -9.839 -10.876 1.00 90.19 91 VAL A N 1
ATOM 698 C CA . VAL A 1 91 ? 8.892 -8.436 -10.576 1.00 90.19 91 VAL A CA 1
ATOM 699 C C . VAL A 1 91 ? 10.388 -8.169 -10.698 1.00 90.19 91 VAL A C 1
ATOM 701 O O . VAL A 1 91 ? 10.774 -7.206 -11.346 1.00 90.19 91 VAL A O 1
ATOM 704 N N . ARG A 1 92 ? 11.260 -9.019 -10.153 1.00 90.00 92 ARG A N 1
ATOM 705 C CA . ARG A 1 92 ? 12.715 -8.831 -10.259 1.00 90.00 92 ARG A CA 1
ATOM 706 C C . ARG A 1 92 ? 13.219 -8.950 -11.700 1.00 90.00 92 ARG A C 1
ATOM 708 O O . ARG A 1 92 ? 14.191 -8.282 -12.045 1.00 90.00 92 ARG A O 1
ATOM 715 N N . ALA A 1 93 ? 12.600 -9.806 -12.512 1.00 89.25 93 ALA A N 1
ATOM 716 C CA . ALA A 1 93 ? 12.988 -10.012 -13.903 1.00 89.25 93 ALA A CA 1
ATOM 717 C C . ALA A 1 93 ? 12.575 -8.844 -14.812 1.00 89.25 93 ALA A C 1
ATOM 719 O O . ALA A 1 93 ? 13.311 -8.500 -15.734 1.00 89.25 93 ALA A O 1
ATOM 720 N N . MET A 1 94 ? 11.415 -8.234 -14.554 1.00 88.94 94 MET A N 1
ATOM 721 C CA . MET A 1 94 ? 10.834 -7.214 -15.433 1.00 88.94 94 MET A CA 1
ATOM 722 C C . MET A 1 94 ? 11.019 -5.788 -14.907 1.00 88.94 94 MET A C 1
ATOM 724 O O . MET A 1 94 ? 11.217 -4.865 -15.695 1.00 88.94 94 MET A O 1
ATOM 728 N N . ALA A 1 95 ? 10.940 -5.574 -13.594 1.00 88.12 95 ALA A N 1
ATOM 729 C CA . ALA A 1 95 ? 10.907 -4.234 -13.027 1.00 88.12 95 ALA 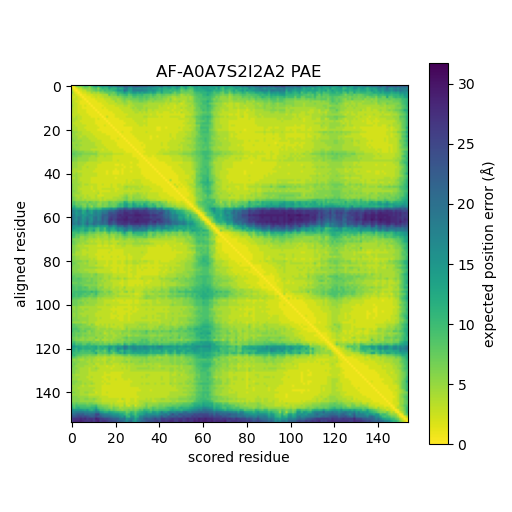A CA 1
ATOM 730 C C . ALA A 1 95 ? 12.271 -3.525 -13.140 1.00 88.12 95 ALA A C 1
ATOM 732 O O . ALA A 1 95 ? 13.321 -4.115 -12.865 1.00 88.12 95 ALA A O 1
ATOM 733 N N . PRO A 1 96 ? 12.285 -2.220 -13.468 1.00 89.94 96 PRO A N 1
ATOM 734 C CA . PRO A 1 96 ? 13.507 -1.430 -13.459 1.00 89.94 96 PRO A CA 1
ATOM 735 C C . PRO A 1 96 ? 14.169 -1.410 -12.076 1.00 89.94 96 PRO A C 1
ATOM 737 O O . PRO A 1 96 ? 13.497 -1.260 -11.057 1.00 89.94 96 PRO A O 1
ATOM 740 N N . LYS A 1 97 ? 15.507 -1.417 -12.031 1.00 89.00 97 LYS A N 1
ATOM 741 C CA . LYS A 1 97 ? 16.271 -1.346 -10.767 1.00 89.00 97 LYS A CA 1
ATOM 742 C C . LYS A 1 97 ? 15.859 -0.164 -9.875 1.00 89.00 97 LYS A C 1
ATOM 744 O O . LYS A 1 97 ? 15.790 -0.317 -8.661 1.00 89.00 97 LYS A O 1
ATOM 749 N N . GLY A 1 98 ? 15.568 0.995 -10.475 1.00 88.88 98 GLY A N 1
ATOM 750 C CA . GLY A 1 98 ? 15.099 2.181 -9.746 1.00 88.88 98 GLY A CA 1
ATOM 751 C C . GLY A 1 98 ? 13.753 1.966 -9.050 1.00 88.88 98 GLY A C 1
ATOM 752 O O . GLY A 1 98 ? 13.585 2.387 -7.909 1.00 88.88 98 GLY A O 1
ATOM 753 N N . TRP A 1 99 ? 12.833 1.230 -9.687 1.00 92.38 99 TRP A N 1
ATOM 754 C CA . TRP A 1 99 ? 11.566 0.839 -9.066 1.00 92.38 99 TRP A CA 1
ATOM 755 C C . TRP A 1 99 ? 11.816 -0.062 -7.851 1.00 92.38 99 TRP A C 1
ATOM 757 O O . TRP A 1 99 ? 11.274 0.201 -6.782 1.00 92.38 99 TRP A O 1
ATOM 767 N N . CYS A 1 100 ? 12.695 -1.064 -7.976 1.00 90.06 100 CYS A N 1
ATOM 768 C CA . CYS A 1 100 ? 13.006 -1.990 -6.882 1.00 90.06 100 CYS A CA 1
ATOM 769 C C . CYS A 1 100 ? 13.566 -1.273 -5.647 1.00 90.06 100 CYS A C 1
ATOM 771 O O . CYS A 1 100 ? 13.137 -1.557 -4.532 1.00 90.06 100 CYS A O 1
ATOM 773 N N . TRP A 1 101 ? 14.488 -0.322 -5.832 1.00 93.00 101 TRP A N 1
ATOM 774 C CA . TRP A 1 101 ? 15.039 0.456 -4.718 1.00 93.00 101 TRP A CA 1
ATOM 775 C C . TRP A 1 101 ? 13.980 1.303 -4.014 1.00 93.00 101 TRP A C 1
ATOM 777 O O . TRP A 1 101 ? 13.925 1.309 -2.785 1.00 93.00 101 TRP A O 1
ATOM 787 N N . LEU A 1 102 ? 13.111 1.971 -4.776 1.00 93.06 102 LEU A N 1
ATOM 788 C CA . LEU A 1 102 ? 12.020 2.773 -4.218 1.00 93.06 102 LEU A CA 1
ATOM 789 C C . LEU A 1 102 ? 10.975 1.904 -3.509 1.00 93.06 102 LEU A C 1
ATOM 791 O O . LEU A 1 102 ? 10.499 2.279 -2.441 1.00 93.06 102 LEU A O 1
ATOM 795 N N . ALA A 1 103 ? 10.660 0.726 -4.051 1.00 91.62 103 ALA A N 1
ATOM 796 C CA . ALA A 1 103 ? 9.750 -0.229 -3.425 1.00 91.62 103 ALA A CA 1
ATOM 797 C C . ALA A 1 103 ? 10.309 -0.768 -2.099 1.00 91.62 103 ALA A C 1
ATOM 799 O O . ALA A 1 103 ? 9.580 -0.842 -1.112 1.00 91.62 103 ALA A O 1
ATOM 800 N N . ILE A 1 104 ? 11.608 -1.089 -2.047 1.00 92.75 104 ILE A N 1
ATOM 801 C CA . ILE A 1 104 ? 12.281 -1.502 -0.807 1.00 92.75 104 ILE A CA 1
ATOM 802 C C . ILE A 1 104 ? 12.272 -0.356 0.208 1.00 92.75 104 ILE A C 1
ATOM 804 O O . ILE A 1 104 ? 11.899 -0.576 1.358 1.00 92.75 104 ILE A O 1
ATOM 808 N N . ALA A 1 105 ? 12.621 0.866 -0.205 1.00 94.25 105 ALA A N 1
ATOM 809 C CA . ALA A 1 105 ? 12.574 2.036 0.670 1.00 94.25 105 ALA A CA 1
ATOM 810 C C . ALA A 1 105 ? 11.161 2.265 1.236 1.00 94.25 105 ALA A C 1
ATOM 812 O O . ALA A 1 105 ? 11.005 2.444 2.442 1.00 94.25 105 ALA A O 1
ATOM 813 N N . GLY A 1 106 ? 10.126 2.165 0.396 1.00 92.75 106 GLY A N 1
ATOM 814 C CA . GLY A 1 106 ? 8.730 2.269 0.823 1.00 92.75 106 GLY A CA 1
ATOM 815 C C . GLY A 1 106 ? 8.323 1.175 1.815 1.00 92.75 106 GLY A C 1
ATOM 816 O O . GLY A 1 106 ? 7.710 1.469 2.841 1.00 92.75 106 GLY A O 1
ATOM 817 N N . ALA A 1 107 ? 8.714 -0.078 1.563 1.00 91.19 107 ALA A N 1
ATOM 818 C CA . ALA A 1 107 ? 8.447 -1.200 2.464 1.00 91.19 107 ALA A CA 1
ATOM 819 C C . ALA A 1 107 ? 9.146 -1.040 3.827 1.00 91.19 107 ALA A C 1
ATOM 821 O O . ALA A 1 107 ? 8.554 -1.340 4.869 1.00 91.19 107 ALA A O 1
ATOM 822 N N . VAL A 1 108 ? 10.381 -0.527 3.830 1.00 93.38 108 VAL A N 1
ATOM 823 C CA . VAL A 1 108 ? 11.126 -0.207 5.055 1.00 93.38 108 VAL A CA 1
ATOM 824 C C . VAL A 1 108 ? 10.434 0.908 5.831 1.00 93.38 108 VAL A C 1
ATOM 826 O O . VAL A 1 108 ? 10.272 0.765 7.039 1.00 93.38 108 VAL A O 1
ATOM 829 N N . MET A 1 109 ? 9.964 1.970 5.170 1.00 93.44 109 MET A N 1
ATOM 830 C CA . MET A 1 109 ? 9.233 3.053 5.840 1.00 93.44 109 MET A CA 1
ATOM 831 C C . MET A 1 109 ? 7.946 2.547 6.503 1.00 93.44 109 MET A C 1
ATOM 833 O O . MET A 1 109 ? 7.722 2.830 7.679 1.00 93.44 109 MET A O 1
ATOM 837 N N . TYR A 1 110 ? 7.141 1.727 5.814 1.00 88.75 110 TYR A N 1
ATOM 838 C CA . TYR A 1 110 ? 5.931 1.153 6.416 1.00 88.75 110 TYR A CA 1
ATOM 839 C C . TYR A 1 110 ? 6.236 0.227 7.592 1.00 88.75 110 TYR A C 1
ATOM 841 O O . TYR A 1 110 ? 5.581 0.312 8.629 1.00 88.75 110 TYR A O 1
ATOM 849 N N . THR A 1 111 ? 7.242 -0.637 7.459 1.00 88.06 111 THR A N 1
ATOM 850 C CA . THR A 1 111 ? 7.593 -1.595 8.518 1.00 88.06 111 THR A CA 1
ATOM 851 C C . THR A 1 111 ? 8.241 -0.891 9.713 1.00 88.06 111 THR A C 1
ATOM 853 O O . THR A 1 111 ? 7.946 -1.218 10.860 1.00 88.06 111 THR A O 1
ATOM 856 N N . GLY A 1 112 ? 9.071 0.124 9.460 1.00 88.94 112 GLY A N 1
ATOM 857 C CA . GLY A 1 112 ? 9.737 0.937 10.479 1.00 88.94 112 GLY A CA 1
ATOM 858 C C . GLY A 1 112 ? 8.781 1.793 11.311 1.00 88.94 112 GLY A C 1
ATOM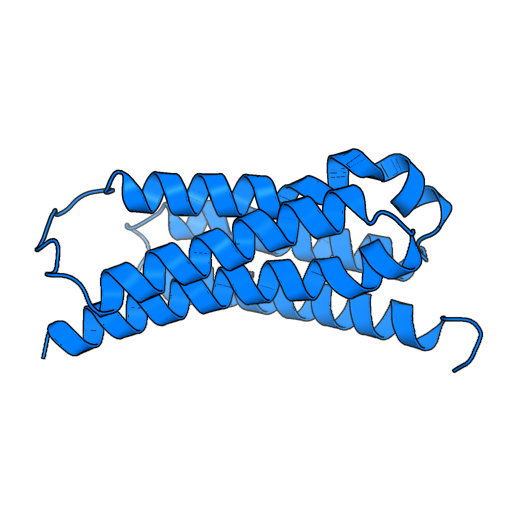 859 O O . GLY A 1 112 ? 9.088 2.094 12.462 1.00 88.94 112 GLY A O 1
ATOM 860 N N . GLY A 1 113 ? 7.596 2.123 10.785 1.00 85.81 113 GLY A N 1
ATOM 861 C CA . GLY A 1 113 ? 6.549 2.815 11.541 1.00 85.81 113 GLY A CA 1
ATOM 862 C C . GLY A 1 113 ? 5.854 1.938 12.592 1.00 85.81 113 GLY A C 1
ATOM 863 O O . GLY A 1 113 ? 5.371 2.459 13.599 1.00 85.81 113 GLY A O 1
ATOM 864 N N . ILE A 1 114 ? 5.825 0.611 12.403 1.00 85.75 114 ILE A N 1
ATOM 865 C CA . ILE A 1 114 ? 5.053 -0.324 13.246 1.00 85.75 114 ILE A CA 1
ATOM 866 C C . ILE A 1 114 ? 5.468 -0.263 14.730 1.00 85.75 114 ILE A C 1
ATOM 868 O O . ILE A 1 114 ? 4.583 -0.152 15.583 1.00 85.75 114 ILE A O 1
ATOM 872 N N . PRO A 1 115 ? 6.768 -0.282 15.094 1.00 86.50 115 PRO A N 1
ATOM 873 C CA . PRO A 1 115 ? 7.181 -0.173 16.491 1.00 86.50 115 PRO A CA 1
ATOM 874 C C . PRO A 1 115 ? 6.718 1.123 17.162 1.00 86.50 115 PRO A C 1
ATOM 876 O O . PRO A 1 115 ? 6.400 1.106 18.349 1.00 86.50 115 PRO A O 1
ATOM 879 N N . VAL A 1 116 ? 6.663 2.236 16.420 1.00 85.38 116 VAL A N 1
ATOM 880 C CA . VAL A 1 116 ? 6.204 3.526 16.955 1.00 85.38 116 VAL A CA 1
ATOM 881 C C . VAL A 1 116 ? 4.693 3.515 17.152 1.00 85.38 116 VAL A C 1
ATOM 883 O O . VAL A 1 116 ? 4.223 3.942 18.200 1.00 85.38 116 VAL A O 1
ATOM 886 N N . PHE A 1 117 ? 3.946 2.949 16.202 1.00 81.81 117 PHE A N 1
ATOM 887 C CA . PHE A 1 117 ? 2.495 2.784 16.303 1.00 81.81 117 PHE A CA 1
ATOM 888 C C . PHE A 1 117 ? 2.074 1.965 17.528 1.00 81.81 117 PHE A C 1
ATOM 890 O O . PHE A 1 117 ? 1.167 2.360 18.25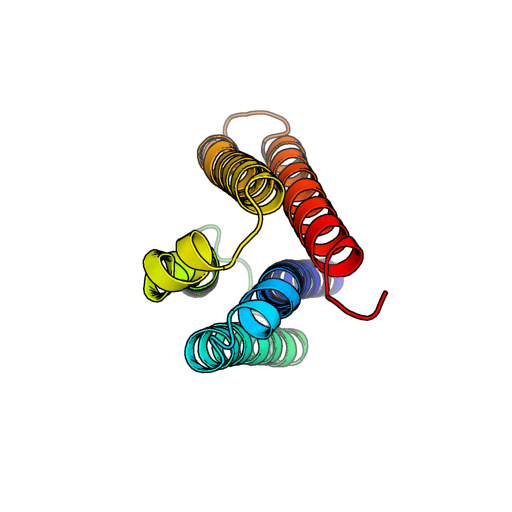6 1.00 81.81 117 PHE A O 1
ATOM 897 N N . ILE A 1 118 ? 2.764 0.853 17.797 1.00 80.69 118 ILE A N 1
ATOM 898 C CA . ILE A 1 118 ? 2.447 -0.020 18.938 1.00 80.69 118 ILE A CA 1
ATOM 899 C C . ILE A 1 118 ? 2.815 0.647 20.276 1.00 80.69 118 ILE A C 1
ATOM 901 O O . ILE A 1 118 ? 2.209 0.364 21.312 1.00 80.69 118 ILE A O 1
ATOM 905 N N . ARG A 1 119 ? 3.809 1.544 20.293 1.00 84.38 119 ARG A N 1
ATOM 906 C CA . ARG A 1 119 ? 4.350 2.138 21.521 1.00 84.38 119 ARG A CA 1
ATOM 907 C C . ARG A 1 119 ? 3.533 3.354 21.973 1.00 84.38 119 ARG A C 1
ATOM 909 O O . ARG A 1 119 ? 3.999 4.489 21.927 1.00 84.38 119 ARG A O 1
ATOM 916 N N . SER A 1 120 ? 2.354 3.089 22.535 1.00 72.56 120 SER A N 1
ATOM 917 C CA . SER A 1 120 ? 1.407 4.095 23.057 1.00 72.56 120 SER A CA 1
ATOM 918 C C . SER A 1 120 ? 1.947 5.007 24.172 1.00 72.56 120 SER A C 1
ATOM 920 O O . SER A 1 120 ? 1.330 6.019 24.488 1.00 72.56 120 SER A O 1
ATOM 922 N N . ARG A 1 121 ? 3.104 4.676 24.764 1.00 76.94 121 ARG A N 1
ATOM 923 C CA . ARG A 1 121 ? 3.786 5.496 25.784 1.00 76.94 121 ARG A CA 1
ATOM 924 C C . ARG A 1 121 ? 4.522 6.715 25.219 1.00 76.94 121 ARG A C 1
ATOM 926 O O . ARG A 1 121 ? 4.956 7.550 26.002 1.00 76.94 121 ARG A O 1
ATOM 933 N N . LEU A 1 122 ? 4.725 6.789 23.902 1.00 80.31 122 LEU A N 1
ATOM 934 C CA . LEU A 1 122 ? 5.344 7.947 23.262 1.00 80.31 122 LEU A CA 1
ATOM 935 C C . LEU A 1 122 ? 4.284 9.019 22.987 1.00 80.31 122 LEU A C 1
ATOM 937 O O . LEU A 1 122 ? 3.295 8.778 22.284 1.00 80.31 122 LEU A O 1
ATOM 941 N N . GLU A 1 123 ? 4.518 10.217 23.512 1.00 81.00 123 GLU A N 1
ATOM 942 C CA . GLU A 1 123 ? 3.775 11.413 23.126 1.00 81.00 123 GLU A CA 1
ATOM 943 C C . GLU A 1 123 ? 3.985 11.624 21.615 1.00 81.00 123 GLU A C 1
ATOM 945 O O . GLU A 1 123 ? 5.112 11.575 21.126 1.00 81.00 123 GLU A O 1
ATOM 950 N N . PHE A 1 124 ? 2.895 11.764 20.853 1.00 85.94 124 PHE A N 1
ATOM 951 C CA . PHE A 1 124 ? 2.880 11.861 19.379 1.00 85.94 124 PHE A CA 1
ATOM 952 C C . PHE A 1 124 ? 3.157 10.580 18.568 1.00 85.94 124 PHE A C 1
ATOM 954 O O . PHE A 1 124 ? 3.374 10.672 17.357 1.00 85.94 124 PHE A O 1
ATOM 961 N N . HIS A 1 125 ? 3.062 9.384 19.159 1.00 86.56 125 HIS A N 1
ATOM 962 C CA . HIS A 1 125 ? 3.209 8.116 18.421 1.00 86.56 125 HIS A CA 1
ATOM 963 C C . HIS A 1 125 ? 2.360 8.041 17.134 1.00 86.56 125 HIS A C 1
ATOM 965 O O . HIS A 1 125 ? 2.860 7.619 16.093 1.00 86.56 125 HIS A O 1
ATOM 971 N N . MET A 1 126 ? 1.111 8.525 17.165 1.00 85.62 126 MET A N 1
ATOM 972 C CA . MET A 1 126 ? 0.242 8.560 15.982 1.00 85.62 126 MET A CA 1
ATOM 973 C C . MET A 1 126 ? 0.760 9.494 14.886 1.00 85.62 126 MET A C 1
ATOM 975 O O . MET A 1 126 ? 0.700 9.136 13.714 1.00 85.62 126 MET A O 1
ATOM 979 N N . ALA A 1 127 ? 1.292 10.669 15.225 1.00 89.62 127 ALA A N 1
ATOM 980 C CA . ALA A 1 127 ? 1.827 11.591 14.222 1.00 89.62 127 ALA A CA 1
ATOM 981 C C . ALA A 1 127 ? 3.073 11.005 13.539 1.00 89.62 127 ALA A C 1
ATOM 983 O O . ALA A 1 127 ? 3.203 11.059 12.317 1.00 89.62 127 ALA A O 1
ATOM 984 N N . ILE A 1 128 ? 3.955 10.372 14.319 1.00 90.19 128 ILE A N 1
ATOM 985 C CA . ILE A 1 128 ? 5.160 9.713 13.798 1.00 90.19 128 ILE A CA 1
ATOM 986 C C . ILE A 1 128 ? 4.791 8.501 12.930 1.00 90.19 128 ILE A C 1
ATOM 988 O O . ILE A 1 128 ? 5.413 8.278 11.889 1.00 90.19 128 ILE A O 1
ATOM 992 N N . TRP A 1 129 ? 3.763 7.743 13.321 1.00 90.62 129 TRP A N 1
ATOM 993 C CA . TRP A 1 129 ? 3.196 6.672 12.501 1.00 90.62 129 TRP A CA 1
ATOM 994 C C . TRP A 1 129 ? 2.717 7.197 11.142 1.00 90.62 129 TRP A C 1
ATOM 996 O O . TRP A 1 129 ? 3.156 6.699 10.107 1.00 90.62 129 TRP A O 1
ATOM 1006 N N . HIS A 1 130 ? 1.893 8.248 11.127 1.00 90.75 130 HIS A N 1
ATOM 1007 C CA . HIS A 1 130 ? 1.398 8.839 9.880 1.00 90.75 130 HIS A CA 1
ATOM 1008 C C . HIS A 1 130 ? 2.528 9.376 9.000 1.00 90.75 130 HIS A C 1
ATOM 1010 O O . HIS A 1 130 ? 2.460 9.248 7.780 1.00 90.75 130 HIS A O 1
ATOM 1016 N N . PHE A 1 131 ? 3.593 9.920 9.593 1.00 93.81 131 PHE A N 1
ATOM 1017 C CA . PHE A 1 131 ? 4.769 10.348 8.840 1.00 93.81 131 PHE A CA 1
ATOM 1018 C C . PHE A 1 131 ? 5.444 9.179 8.105 1.00 93.81 131 PHE A C 1
ATOM 1020 O O . PHE A 1 131 ? 5.750 9.302 6.921 1.00 93.81 131 PHE A O 1
ATOM 1027 N N . HIS A 1 132 ? 5.622 8.029 8.764 1.00 93.75 132 HIS A N 1
ATOM 1028 C CA . HIS A 1 132 ? 6.165 6.825 8.122 1.00 93.75 132 HIS A CA 1
ATOM 1029 C C . HIS A 1 132 ? 5.253 6.316 7.003 1.00 93.75 132 HIS A C 1
ATOM 1031 O O . HIS A 1 132 ? 5.735 5.961 5.925 1.00 93.75 132 HIS A O 1
ATOM 1037 N N . VAL A 1 133 ? 3.936 6.325 7.233 1.00 91.31 133 VAL A N 1
ATOM 1038 C CA . VAL A 1 133 ? 2.945 5.924 6.229 1.00 91.31 133 VAL A CA 1
ATOM 1039 C C . VAL A 1 133 ? 3.000 6.846 5.006 1.00 91.31 133 VAL A C 1
ATOM 1041 O O . VAL A 1 133 ? 3.019 6.367 3.872 1.00 91.31 133 VAL A O 1
ATOM 1044 N N . LEU A 1 134 ? 3.091 8.159 5.223 1.00 93.50 134 LEU A N 1
ATOM 1045 C CA . LEU A 1 134 ? 3.202 9.160 4.166 1.00 93.50 134 LEU A CA 1
ATOM 1046 C C . LEU A 1 134 ? 4.517 9.025 3.389 1.00 93.50 134 LEU A C 1
ATOM 1048 O O . LEU A 1 134 ? 4.500 9.010 2.161 1.00 93.50 134 LEU A O 1
ATOM 1052 N N . ALA A 1 135 ? 5.649 8.884 4.084 1.00 94.62 135 ALA A N 1
ATOM 1053 C CA . ALA A 1 135 ? 6.952 8.687 3.454 1.00 94.62 135 ALA A CA 1
ATOM 1054 C C . ALA A 1 135 ? 6.967 7.419 2.585 1.00 94.62 135 ALA A C 1
ATOM 1056 O O . ALA A 1 135 ? 7.393 7.464 1.430 1.00 94.62 135 ALA A O 1
ATOM 1057 N N . GLY A 1 136 ? 6.424 6.309 3.098 1.00 93.75 136 GLY A N 1
ATOM 1058 C CA . GLY A 1 136 ? 6.248 5.076 2.333 1.00 93.75 136 GLY A CA 1
ATOM 1059 C C . GLY A 1 136 ? 5.372 5.275 1.093 1.00 93.75 136 GLY A C 1
ATOM 1060 O O . GLY A 1 136 ? 5.751 4.854 -0.001 1.00 93.75 136 GLY A O 1
ATOM 1061 N N . ALA A 1 137 ? 4.249 5.987 1.231 1.00 92.56 137 ALA A N 1
ATOM 1062 C CA . ALA A 1 137 ? 3.340 6.286 0.124 1.00 92.56 137 ALA A CA 1
ATOM 1063 C C . ALA A 1 137 ? 4.026 7.100 -0.982 1.00 92.56 137 ALA A C 1
ATOM 1065 O O . ALA A 1 137 ? 3.883 6.784 -2.164 1.00 92.56 137 ALA A O 1
ATOM 1066 N N . VAL A 1 138 ? 4.825 8.105 -0.607 1.00 94.75 138 VAL A N 1
ATOM 1067 C CA . VAL A 1 138 ? 5.623 8.906 -1.545 1.00 94.75 138 VAL A CA 1
ATOM 1068 C C . VAL A 1 138 ? 6.639 8.033 -2.283 1.00 94.75 138 VAL A C 1
ATOM 1070 O O . VAL A 1 138 ? 6.776 8.168 -3.498 1.00 94.75 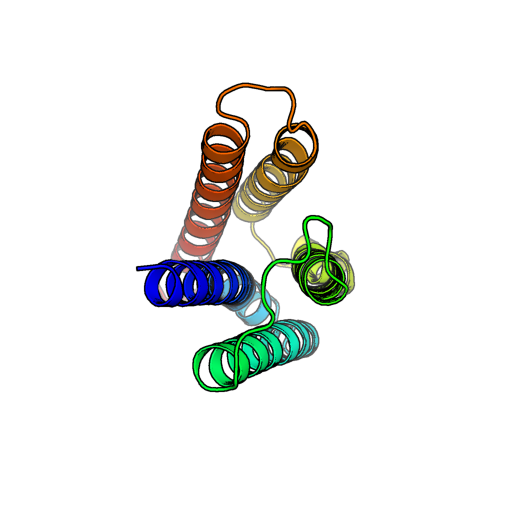138 VAL A O 1
ATOM 1073 N N . CYS A 1 139 ? 7.305 7.096 -1.600 1.00 94.62 139 CYS A N 1
ATOM 1074 C CA . CYS A 1 139 ? 8.210 6.146 -2.253 1.00 94.62 139 CYS A CA 1
ATOM 1075 C C . CYS A 1 139 ? 7.484 5.279 -3.295 1.00 94.62 139 CYS A C 1
ATOM 1077 O O . CYS A 1 139 ? 7.973 5.143 -4.416 1.00 94.62 139 CYS A O 1
ATOM 1079 N N . PHE A 1 140 ? 6.310 4.728 -2.969 1.00 93.19 140 PHE A N 1
ATOM 1080 C CA . PHE A 1 140 ? 5.528 3.920 -3.914 1.00 93.19 140 PHE A CA 1
ATOM 1081 C C . PHE A 1 140 ? 4.951 4.738 -5.072 1.00 93.19 140 PHE A C 1
ATOM 1083 O O . PHE A 1 140 ? 4.916 4.256 -6.208 1.00 93.19 140 PHE A O 1
ATOM 1090 N N . TYR A 1 141 ? 4.556 5.985 -4.822 1.00 92.56 141 TYR A N 1
ATOM 1091 C CA . TYR A 1 141 ? 4.160 6.918 -5.872 1.00 92.56 141 TYR A CA 1
ATOM 1092 C C . TYR A 1 141 ? 5.328 7.210 -6.821 1.00 92.56 141 TYR A C 1
ATOM 1094 O O . TYR A 1 141 ? 5.191 7.051 -8.033 1.00 92.56 141 TYR A O 1
ATOM 1102 N N . ALA A 1 142 ? 6.503 7.551 -6.284 1.00 92.94 142 ALA A N 1
ATOM 1103 C CA . ALA A 1 142 ? 7.706 7.789 -7.076 1.00 92.94 142 ALA A CA 1
ATOM 1104 C C . ALA A 1 142 ? 8.125 6.541 -7.868 1.00 92.94 142 ALA A C 1
ATOM 1106 O O . ALA A 1 142 ? 8.496 6.651 -9.037 1.00 92.94 142 ALA A O 1
ATOM 1107 N N . ALA A 1 143 ? 8.015 5.349 -7.270 1.00 91.88 143 ALA A N 1
ATOM 1108 C CA . ALA A 1 143 ? 8.263 4.084 -7.956 1.00 91.88 143 ALA A CA 1
ATOM 1109 C C . ALA A 1 143 ? 7.313 3.923 -9.150 1.00 91.88 143 ALA A C 1
ATOM 1111 O O . ALA A 1 143 ? 7.751 3.651 -10.267 1.00 91.88 143 ALA A O 1
ATOM 1112 N N . SER A 1 144 ? 6.020 4.157 -8.931 1.00 91.00 144 SER A N 1
ATOM 1113 C CA . SER A 1 144 ? 4.988 4.080 -9.967 1.00 91.00 144 SER A CA 1
ATOM 1114 C C . SER A 1 144 ? 5.237 5.080 -11.100 1.00 91.00 144 SER A C 1
ATOM 1116 O O . SER A 1 144 ? 5.229 4.695 -12.266 1.00 91.00 144 SER A O 1
ATOM 1118 N N . ALA A 1 145 ? 5.552 6.336 -10.776 1.00 90.19 145 ALA A N 1
ATOM 1119 C CA . ALA A 1 145 ? 5.890 7.363 -11.762 1.00 90.19 145 ALA A CA 1
ATOM 1120 C C . ALA A 1 145 ? 7.142 6.991 -12.580 1.00 90.19 145 ALA A C 1
ATOM 1122 O O . ALA A 1 145 ? 7.156 7.116 -13.804 1.00 90.19 145 ALA A O 1
ATOM 1123 N N . HIS A 1 146 ? 8.173 6.459 -11.920 1.00 87.94 146 HIS A N 1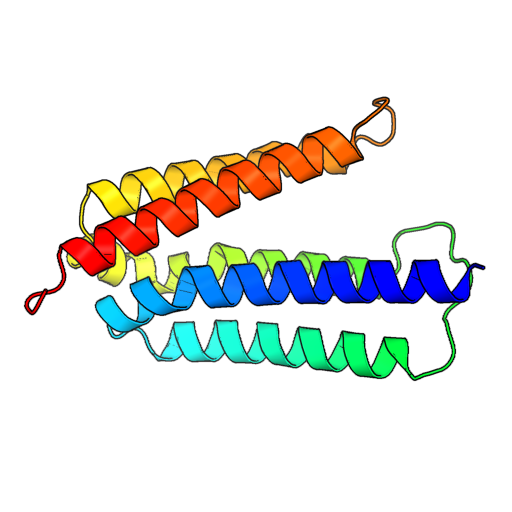
ATOM 1124 C CA . HIS A 1 146 ? 9.393 5.980 -12.570 1.00 87.94 146 HIS A CA 1
ATOM 1125 C C . HIS A 1 146 ? 9.138 4.791 -13.511 1.00 87.94 146 HIS A C 1
ATOM 1127 O O . HIS A 1 146 ? 9.852 4.623 -14.502 1.00 87.94 146 HIS A O 1
ATOM 1133 N N . LEU A 1 147 ? 8.151 3.948 -13.195 1.00 87.44 147 LEU A N 1
ATOM 1134 C CA . LEU A 1 147 ? 7.743 2.824 -14.036 1.00 87.44 147 LEU A CA 1
ATOM 1135 C C . LEU A 1 147 ? 7.028 3.308 -15.303 1.00 87.44 147 LEU A C 1
ATOM 1137 O O . LEU A 1 147 ? 7.365 2.860 -16.396 1.00 87.44 147 LEU A O 1
ATOM 1141 N N . VAL A 1 148 ? 6.093 4.254 -15.161 1.00 82.94 148 VAL A N 1
ATOM 1142 C CA . VAL A 1 148 ? 5.332 4.828 -16.284 1.00 82.94 148 VAL A CA 1
ATOM 1143 C C . VAL A 1 148 ? 6.247 5.580 -17.248 1.00 82.94 148 VAL A C 1
ATOM 1145 O O . VAL A 1 148 ? 6.171 5.349 -18.448 1.00 82.94 148 VAL A O 1
ATOM 1148 N N . GLY A 1 149 ? 7.185 6.388 -16.742 1.00 79.06 149 GLY A N 1
ATOM 1149 C CA . GLY A 1 149 ? 8.147 7.116 -17.582 1.00 79.06 149 GLY A CA 1
ATOM 1150 C C . GLY A 1 149 ? 9.136 6.233 -18.358 1.00 79.06 149 GLY A C 1
ATOM 1151 O O . GLY A 1 149 ? 9.963 6.750 -19.100 1.00 79.06 149 GLY A O 1
ATOM 1152 N N . ARG A 1 150 ? 9.098 4.907 -18.172 1.00 70.38 150 ARG A N 1
ATOM 1153 C CA . ARG A 1 150 ? 9.919 3.926 -18.898 1.00 70.38 150 ARG A CA 1
ATOM 1154 C C . ARG A 1 150 ? 9.097 2.891 -19.665 1.00 70.38 150 ARG A C 1
ATOM 1156 O O . ARG A 1 150 ? 9.681 1.970 -20.239 1.00 70.38 150 ARG A O 1
ATOM 1163 N N . ALA A 1 151 ? 7.770 2.994 -19.660 1.00 62.78 151 ALA A N 1
ATOM 1164 C CA . ALA A 1 151 ? 6.937 2.112 -20.461 1.00 62.78 151 ALA A CA 1
ATOM 1165 C C . ALA A 1 151 ? 7.163 2.425 -21.955 1.00 62.78 151 ALA A C 1
ATOM 1167 O O . ALA A 1 151 ? 7.131 3.596 -22.333 1.00 62.78 151 ALA A O 1
ATOM 1168 N N . PRO A 1 152 ? 7.414 1.417 -22.811 1.00 49.31 152 PRO A N 1
ATOM 1169 C CA . PRO A 1 152 ? 7.573 1.644 -24.243 1.00 49.31 152 PRO A CA 1
ATOM 1170 C C . PRO A 1 152 ? 6.255 2.192 -24.809 1.00 49.31 152 PRO A C 1
ATOM 1172 O O . PRO A 1 152 ? 5.267 1.463 -24.882 1.00 49.31 152 PRO A O 1
ATOM 1175 N N . GLY A 1 153 ? 6.237 3.484 -25.149 1.00 57.81 153 GLY A N 1
ATOM 1176 C CA . GLY A 1 153 ? 5.055 4.203 -25.636 1.00 57.81 153 GLY A CA 1
ATOM 1177 C C . GLY A 1 153 ? 4.795 5.575 -24.995 1.00 57.81 153 GLY A C 1
ATOM 1178 O O . GLY A 1 153 ? 3.843 6.229 -25.413 1.00 57.81 153 GLY A O 1
ATOM 1179 N N . ALA A 1 154 ? 5.599 5.998 -24.011 1.00 45.84 154 ALA A N 1
ATOM 1180 C CA . ALA A 1 154 ? 5.638 7.377 -23.509 1.00 45.84 154 ALA A CA 1
ATOM 1181 C C . ALA A 1 154 ? 6.712 8.215 -24.221 1.00 45.84 154 ALA A C 1
ATOM 1183 O O . ALA A 1 154 ? 7.767 7.633 -24.568 1.00 45.84 154 ALA A O 1
#

Solvent-accessible surface area (backbone atoms only — not comparable to full-atom values): 8402 Å² total; per-residue (Å²): 115,68,76,57,54,57,45,52,52,37,50,50,55,36,48,56,33,48,50,54,40,58,56,45,48,59,56,26,59,73,58,65,39,55,70,58,45,49,52,37,41,52,55,24,51,53,50,36,50,56,37,52,53,50,70,75,41,89,76,86,74,87,68,97,57,91,46,75,62,57,52,50,52,52,52,51,50,50,54,52,71,52,49,60,65,81,46,41,69,54,43,67,73,65,51,54,70,69,36,54,54,27,44,51,52,14,51,48,29,47,59,63,20,49,67,41,53,71,38,76,87,44,88,60,20,67,60,54,25,49,49,22,48,49,54,14,49,51,27,35,50,52,21,46,53,58,49,54,80,64,43,95,87,113

Foldseek 3Di:
DVLVVLLVVLVVLLVLLVLLLVLCVLLCVQLVVVVLNVVSVCLSVVSNVVSVVQNVDDDDDDPPDCDPVNVVSVVSSVCSLCSVVVVVVSSVVGADPLLVVLLVVLSCLQVVLVVLCVCPVDDCSVVSSVVSNVSSSVSSVVSSVVSVVPPPPD

Mean predicted aligned error: 6.45 Å

Sequence (154 aa):
DWAKADRLLSMDHIGISSMICGAYTPIMQYCRCYRVLALVWVLGVGGCVQELVRSFGQGQGGASGWSRLDVVHLVRYLVMGYALLLVYSDVRAMAPKGWCWLAIAGAVMYTGGIPVFIRSRLEFHMAIWHFHVLAGAVCFYAASAHLVGRAPGA

Organism: NCBI:txid1333877

InterPro domains:
  IPR004254 AdipoR/Haemolysin-III-related [PF03006] (8-141)

Radius of gyration: 17.0 Å; Cα contacts (8 Å, |Δi|>4): 120; chains: 1; bounding box: 42×29×51 Å

Secondary structure (DSSP, 8-state):
-HHHHHHHHHHHHHHHHHHHHHHHHHHHHHTT-HHHHHHHHHHHHHHHHHHHHHHHS------SS--HHHHHHHHHHHHHHHGGGGGHHHHHHHS-HHHHHHHHHHHHHHHHHHHHHH-TTSTTHHHHHHHHHHHHHHHHHHHHHHHHTTSTT-

Nearest PDB structures (foldseek):
  6kfq-assembly1_A  TM=6.039E-01  e=7.823E+00  Rubrobacter xylanophilus DSM 9941
  8v8c-assembly1_B  TM=3.008E-01  e=3.884E+00  Homo sapiens
  8f5j-assembly1_A-2  TM=3.678E-01  e=6.733E+00  Homo sapiens